Protein AF-A0A8H4MYP6-F1 (afdb_monomer)

pLDDT: mean 86.97, std 16.84, range [40.47, 98.44]

Solvent-accessible surface area (backbone atoms only — not comparable to full-atom values): 4598 Å² total; per-residue (Å²): 52,39,60,96,84,42,90,82,37,60,19,39,91,83,34,32,36,67,98,47,83,100,42,70,63,70,49,70,82,42,55,77,62,86,70,100,60,73,66,65,61,57,34,52,52,39,40,54,53,46,52,52,57,49,52,59,52,50,75,74,43,85,78,83,48,82,72,66,68,68,78,79,115

Organism: NCBI:txid55169

Secondary structure (DSSP, 8-state):
---TT-TT-SB-TTSBBTT-TT-B--SGGG-SS--SS-THHHHHHHHHHHHHHHHHHHHTS----GGGGGGG-

Sequence (73 aa):
MGMDDDPLAVLDKRLRVRGVERLRVADCSVMPLMNQGHTQMPAYGIGERAADLIKEDVKSVPVLRPDSAVAAA

Mean predicted aligned error: 7.9 Å

Structure (mmCIF, N/CA/C/O backbone):
data_AF-A0A8H4MYP6-F1
#
_entry.id   AF-A0A8H4MYP6-F1
#
loop_
_atom_site.group_PDB
_atom_site.id
_atom_site.type_symbol
_atom_site.label_atom_id
_atom_site.label_alt_id
_atom_site.label_comp_id
_atom_site.label_asym_id
_atom_site.label_entity_id
_atom_site.label_seq_id
_atom_site.pdbx_PDB_ins_code
_atom_site.Cartn_x
_atom_site.Cartn_y
_atom_site.Cartn_z
_atom_site.occupancy
_atom_site.B_iso_or_equiv
_atom_site.auth_seq_id
_atom_site.auth_comp_id
_atom_site.auth_asym_id
_atom_site.auth_atom_id
_atom_site.pdbx_PDB_model_num
ATOM 1 N N . MET A 1 1 ? -1.523 -3.793 -5.572 1.00 94.12 1 MET A N 1
ATOM 2 C CA . MET A 1 1 ? -2.830 -3.087 -5.623 1.00 94.12 1 MET A CA 1
ATOM 3 C C . MET A 1 1 ? -3.395 -3.184 -7.030 1.00 94.12 1 MET A C 1
ATOM 5 O O . MET A 1 1 ? -2.603 -3.365 -7.944 1.00 94.12 1 MET A O 1
ATOM 9 N N . GLY A 1 2 ? -4.708 -3.055 -7.219 1.00 92.31 2 GLY A N 1
ATOM 10 C CA . GLY A 1 2 ? -5.320 -3.162 -8.550 1.00 92.31 2 GLY A CA 1
ATOM 11 C C . GLY A 1 2 ? -6.750 -2.630 -8.606 1.00 92.31 2 GLY A C 1
ATOM 12 O O . GLY A 1 2 ? -7.231 -2.044 -7.631 1.00 92.31 2 GLY A O 1
ATOM 13 N N . MET A 1 3 ? -7.401 -2.818 -9.757 1.00 93.31 3 MET A N 1
ATOM 14 C CA . MET A 1 3 ? -8.803 -2.439 -9.969 1.00 93.31 3 MET A CA 1
ATOM 15 C C . MET A 1 3 ? -9.738 -3.223 -9.039 1.00 93.31 3 MET A C 1
ATOM 17 O O . MET A 1 3 ? -9.347 -4.226 -8.444 1.00 93.31 3 MET A O 1
ATOM 21 N N . ASP A 1 4 ? -10.969 -2.740 -8.869 1.00 91.12 4 ASP A N 1
ATOM 22 C CA . ASP A 1 4 ? -11.920 -3.346 -7.929 1.00 91.12 4 ASP A CA 1
ATOM 23 C C . ASP A 1 4 ? -12.463 -4.702 -8.379 1.00 91.12 4 ASP A C 1
ATOM 25 O O . ASP A 1 4 ? -12.842 -5.510 -7.534 1.00 91.12 4 ASP A O 1
ATOM 29 N N . ASP A 1 5 ? -12.438 -4.956 -9.680 1.00 93.81 5 ASP A N 1
ATOM 30 C CA . ASP A 1 5 ? -12.829 -6.197 -10.337 1.00 93.81 5 ASP A CA 1
ATOM 31 C C . ASP A 1 5 ? -11.645 -7.129 -10.645 1.00 93.81 5 ASP A C 1
ATOM 33 O O . ASP A 1 5 ? -11.862 -8.218 -11.171 1.00 93.81 5 ASP A O 1
ATOM 37 N N . ASP A 1 6 ? -10.410 -6.745 -10.302 1.00 95.44 6 ASP A N 1
ATOM 38 C CA . ASP A 1 6 ? -9.231 -7.595 -10.480 1.00 95.44 6 ASP A CA 1
ATOM 39 C C . ASP A 1 6 ? -9.189 -8.682 -9.387 1.00 95.44 6 ASP A C 1
ATOM 41 O O . ASP A 1 6 ? -8.899 -8.373 -8.224 1.00 95.44 6 ASP A O 1
ATOM 45 N N . PRO A 1 7 ? -9.429 -9.966 -9.728 1.00 94.00 7 PRO A N 1
ATOM 46 C CA . PRO A 1 7 ? -9.470 -11.041 -8.742 1.00 94.00 7 PRO A CA 1
ATOM 47 C C . PRO A 1 7 ? -8.094 -11.352 -8.136 1.00 94.00 7 PRO A C 1
ATOM 49 O O . PRO A 1 7 ? -8.024 -12.035 -7.115 1.00 94.00 7 PRO A O 1
ATOM 52 N N . LEU A 1 8 ? -7.001 -10.875 -8.742 1.00 95.50 8 LEU A N 1
ATOM 53 C CA . LEU A 1 8 ? -5.636 -11.068 -8.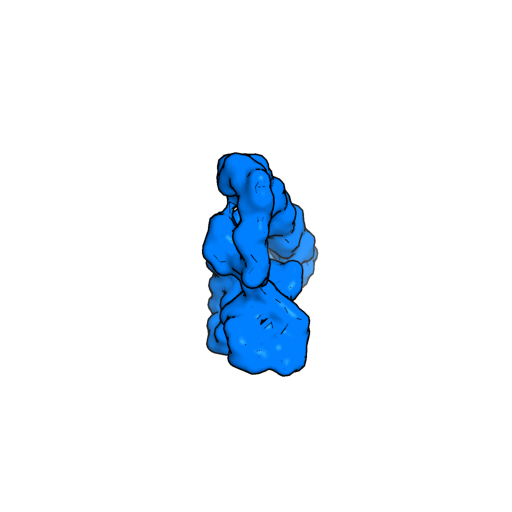250 1.00 95.50 8 LEU A CA 1
ATOM 54 C C . LEU A 1 8 ? -5.150 -9.891 -7.386 1.00 95.50 8 LEU A C 1
ATOM 56 O O . LEU A 1 8 ? -4.102 -9.983 -6.740 1.00 95.50 8 LEU A O 1
ATOM 60 N N . ALA A 1 9 ? -5.896 -8.785 -7.330 1.00 97.00 9 ALA A N 1
ATOM 61 C CA . ALA A 1 9 ? -5.508 -7.615 -6.558 1.00 97.00 9 ALA A CA 1
ATOM 62 C C . ALA A 1 9 ? -5.730 -7.824 -5.052 1.00 97.00 9 ALA A C 1
ATOM 64 O O . ALA A 1 9 ? -6.848 -7.767 -4.558 1.00 97.00 9 ALA A O 1
ATOM 65 N N . VAL A 1 10 ? -4.646 -7.941 -4.281 1.00 97.38 10 VAL A N 1
ATOM 66 C CA . VAL A 1 10 ? -4.717 -8.084 -2.808 1.00 97.38 10 VAL A CA 1
ATOM 67 C C . VAL A 1 10 ? -5.141 -6.787 -2.100 1.00 97.38 10 VAL A C 1
ATOM 69 O O . VAL A 1 10 ? -5.723 -6.817 -1.014 1.00 97.38 10 VAL A O 1
ATOM 72 N N . LEU A 1 11 ? -4.8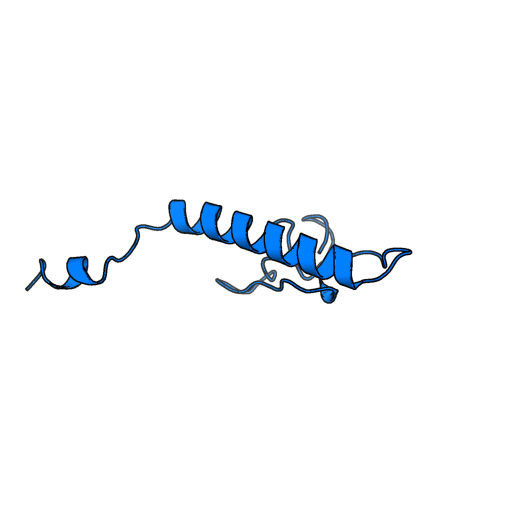55 -5.635 -2.713 1.00 97.94 11 LEU A N 1
ATOM 73 C CA . LEU A 1 11 ? -5.127 -4.311 -2.148 1.00 97.94 11 LEU A CA 1
ATOM 74 C C . LEU A 1 11 ? -6.030 -3.490 -3.066 1.00 97.94 11 LEU A C 1
ATOM 76 O O . LEU A 1 11 ? -5.876 -3.549 -4.292 1.00 97.94 11 LEU A O 1
ATOM 80 N N . ASP A 1 12 ? -6.887 -2.668 -2.466 1.00 95.75 12 ASP A N 1
ATOM 81 C CA . ASP A 1 12 ? -7.636 -1.627 -3.174 1.00 95.75 12 ASP A CA 1
ATOM 82 C C . ASP A 1 12 ? -6.782 -0.372 -3.462 1.00 95.75 12 ASP A C 1
ATOM 84 O O . ASP A 1 12 ? -5.623 -0.250 -3.047 1.00 95.75 12 ASP A O 1
ATOM 88 N N . LYS A 1 13 ? -7.371 0.610 -4.159 1.00 94.88 13 LYS A N 1
ATOM 89 C CA . LYS A 1 13 ? -6.725 1.901 -4.473 1.00 94.88 13 LYS A CA 1
ATOM 90 C C . LYS A 1 13 ? -6.398 2.771 -3.250 1.00 94.88 13 LYS A C 1
ATOM 92 O O . LYS A 1 13 ? -5.712 3.782 -3.387 1.00 94.88 13 LYS A O 1
ATOM 97 N N . ARG A 1 14 ? -6.925 2.432 -2.069 1.00 95.56 14 ARG A N 1
ATOM 98 C CA . ARG A 1 14 ? -6.654 3.104 -0.788 1.00 95.56 14 ARG A CA 1
ATOM 99 C C . ARG A 1 14 ? -5.652 2.320 0.068 1.00 95.56 14 ARG A C 1
ATOM 101 O O . ARG A 1 14 ? -5.500 2.635 1.249 1.00 95.56 14 ARG A O 1
ATOM 108 N N . LEU A 1 15 ? -4.956 1.344 -0.526 1.00 97.44 15 LEU A N 1
ATOM 109 C CA . LEU A 1 15 ? -3.956 0.484 0.115 1.00 97.44 15 LEU A CA 1
ATOM 110 C C . LEU A 1 15 ? -4.531 -0.433 1.207 1.00 97.44 15 LEU A C 1
ATOM 112 O O . LEU A 1 15 ? -3.786 -0.941 2.046 1.00 97.44 15 LEU A O 1
ATOM 116 N N . ARG A 1 16 ? -5.852 -0.640 1.226 1.00 97.12 16 ARG A N 1
ATOM 117 C CA . ARG A 1 16 ? -6.524 -1.508 2.199 1.00 97.12 16 ARG A CA 1
ATOM 118 C C . ARG A 1 16 ? -6.459 -2.950 1.730 1.00 97.12 16 ARG A C 1
ATOM 120 O O . ARG A 1 16 ? -6.632 -3.224 0.542 1.00 97.12 16 ARG A O 1
ATOM 127 N N . VAL A 1 17 ? -6.229 -3.863 2.668 1.00 97.75 17 VAL A N 1
ATOM 128 C CA . VAL A 1 17 ? -6.231 -5.301 2.384 1.00 97.75 17 VAL A CA 1
ATOM 129 C C . VAL A 1 17 ? -7.666 -5.756 2.146 1.00 97.75 17 VAL A C 1
ATOM 131 O O . VAL A 1 17 ? -8.537 -5.559 2.992 1.00 97.75 17 VAL A O 1
ATOM 134 N N . ARG A 1 18 ? -7.930 -6.356 0.982 1.00 96.38 18 ARG A N 1
ATOM 135 C CA . ARG A 1 18 ? -9.272 -6.848 0.658 1.00 96.38 18 ARG A CA 1
ATOM 136 C C . ARG A 1 18 ? -9.657 -7.980 1.615 1.00 96.38 18 ARG A C 1
ATOM 138 O O . ARG A 1 18 ? -8.861 -8.874 1.880 1.00 96.38 18 ARG A O 1
ATOM 145 N N . GLY A 1 19 ? -10.879 -7.926 2.144 1.00 95.56 19 GLY A N 1
ATOM 146 C CA . GLY A 1 19 ? -11.397 -8.924 3.089 1.00 95.56 19 GLY A CA 1
ATOM 147 C C . GLY A 1 19 ? -10.881 -8.800 4.528 1.00 95.56 19 GLY A C 1
ATOM 148 O O . GLY A 1 19 ? -11.261 -9.616 5.362 1.00 95.56 19 GLY A O 1
ATOM 149 N N . VAL A 1 20 ? -10.054 -7.793 4.844 1.00 97.56 20 VAL A N 1
ATOM 150 C CA . VAL A 1 20 ? -9.564 -7.547 6.208 1.00 97.56 20 VAL A CA 1
ATOM 151 C C . VAL A 1 20 ? -9.857 -6.112 6.620 1.00 97.56 20 VAL A C 1
ATOM 153 O O . VAL A 1 20 ? -9.515 -5.151 5.931 1.00 97.56 20 VAL A O 1
ATOM 156 N N . GLU A 1 21 ? -10.474 -5.948 7.782 1.00 93.56 21 GLU A N 1
ATOM 157 C CA . GLU A 1 21 ? -10.787 -4.626 8.306 1.00 93.56 21 GLU A CA 1
ATOM 158 C C . GLU A 1 21 ? -9.567 -3.964 8.949 1.00 93.56 21 GLU A C 1
ATOM 160 O O . GLU A 1 21 ? -8.732 -4.612 9.579 1.00 93.56 21 GLU A O 1
ATOM 165 N N . ARG A 1 22 ? -9.488 -2.632 8.825 1.00 92.75 22 ARG A N 1
ATOM 166 C CA . ARG A 1 22 ? -8.500 -1.778 9.516 1.00 92.75 22 ARG A CA 1
ATOM 167 C C . ARG A 1 22 ? -7.027 -2.151 9.262 1.00 92.75 22 ARG A C 1
ATOM 169 O O . ARG A 1 22 ? -6.163 -1.716 10.018 1.00 92.75 22 ARG A O 1
ATOM 176 N N . LEU A 1 23 ? -6.736 -2.868 8.175 1.00 96.56 23 LEU A N 1
ATOM 177 C CA . LEU A 1 23 ? -5.386 -3.254 7.766 1.00 96.56 23 LEU A CA 1
ATOM 178 C C . LEU A 1 23 ? -5.005 -2.620 6.423 1.00 96.56 23 LEU A C 1
ATOM 180 O O . LEU A 1 23 ? -5.800 -2.579 5.480 1.00 96.56 23 LEU A O 1
ATOM 184 N N . ARG A 1 24 ? -3.766 -2.129 6.340 1.00 97.88 24 ARG A N 1
ATOM 185 C CA . ARG A 1 24 ? -3.160 -1.585 5.117 1.00 97.88 24 ARG A CA 1
ATOM 186 C C . ARG A 1 24 ? -1.743 -2.100 4.951 1.00 97.88 24 ARG A C 1
ATOM 188 O O . ARG A 1 24 ? -1.090 -2.423 5.939 1.00 97.88 24 ARG A O 1
ATOM 195 N N . VAL A 1 25 ? -1.273 -2.095 3.710 1.00 98.19 25 VAL A N 1
ATOM 196 C CA . VAL A 1 25 ? 0.132 -2.329 3.359 1.00 98.19 25 VAL A CA 1
ATOM 197 C C . VAL A 1 25 ? 0.645 -1.086 2.639 1.00 98.19 25 VAL A C 1
ATOM 199 O O . VAL A 1 25 ? -0.001 -0.606 1.713 1.00 98.19 25 VAL A O 1
ATOM 202 N N . ALA A 1 26 ? 1.772 -0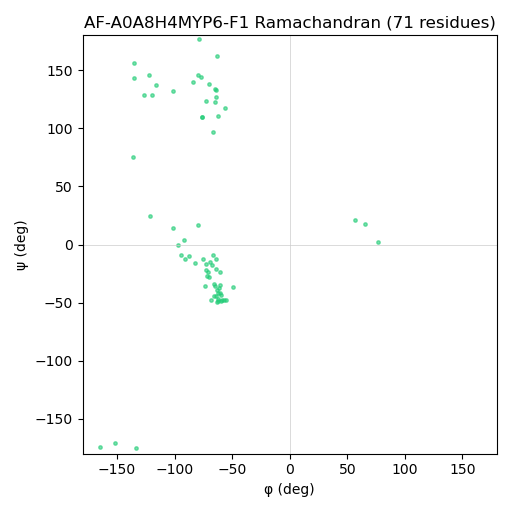.539 3.088 1.00 98.12 26 ALA A N 1
ATOM 203 C CA . ALA A 1 26 ? 2.373 0.678 2.543 1.00 98.12 26 ALA A CA 1
ATOM 204 C C . ALA A 1 26 ? 3.888 0.491 2.395 1.00 98.12 26 ALA A C 1
ATOM 206 O O . ALA A 1 26 ? 4.678 0.973 3.201 1.00 98.12 26 ALA A O 1
ATOM 207 N N . ASP A 1 27 ? 4.277 -0.260 1.372 1.00 96.94 27 ASP A N 1
ATOM 208 C CA . ASP A 1 27 ? 5.663 -0.560 1.020 1.00 96.94 27 ASP A CA 1
ATOM 209 C C . ASP A 1 27 ? 5.780 -0.823 -0.494 1.00 96.94 27 ASP A C 1
ATOM 211 O O . ASP A 1 27 ? 4.828 -0.635 -1.251 1.00 96.94 27 ASP A O 1
ATOM 215 N N . CYS A 1 28 ? 6.938 -1.292 -0.959 1.00 96.50 28 CYS A N 1
ATOM 216 C CA . CYS A 1 28 ? 7.143 -1.626 -2.370 1.00 96.50 28 CYS A CA 1
ATOM 217 C C . CYS A 1 28 ? 6.269 -2.783 -2.890 1.00 96.50 28 CYS A C 1
ATOM 219 O O . CYS A 1 28 ? 6.064 -2.866 -4.100 1.00 96.50 28 CYS A O 1
ATOM 221 N N . SER A 1 29 ? 5.738 -3.658 -2.028 1.00 95.94 29 SER A N 1
ATOM 222 C CA . SER A 1 29 ? 4.910 -4.803 -2.444 1.00 95.94 29 SER A CA 1
ATOM 223 C C . SER A 1 29 ? 3.565 -4.381 -3.039 1.00 95.94 29 SER A C 1
ATOM 225 O O . SER A 1 29 ? 2.920 -5.150 -3.750 1.00 95.94 29 SER A O 1
ATOM 227 N N . VAL A 1 30 ? 3.134 -3.138 -2.794 1.00 96.62 30 VAL A N 1
ATOM 228 C CA . VAL A 1 30 ? 1.864 -2.628 -3.321 1.00 96.62 30 VAL A CA 1
ATOM 229 C C . VAL A 1 30 ? 1.923 -2.345 -4.822 1.00 96.62 30 VAL A C 1
ATOM 231 O O . VAL A 1 30 ? 0.867 -2.299 -5.460 1.00 96.62 30 VAL A O 1
ATOM 234 N N . MET A 1 31 ? 3.123 -2.141 -5.380 1.00 95.44 31 MET A N 1
ATOM 235 C CA . MET A 1 31 ? 3.321 -1.770 -6.781 1.00 95.44 31 MET A CA 1
ATOM 236 C C . MET A 1 31 ? 2.844 -2.902 -7.707 1.00 95.44 31 MET A C 1
ATOM 238 O O . MET A 1 31 ? 3.347 -4.017 -7.598 1.00 95.44 31 MET A O 1
ATOM 242 N N . PRO A 1 32 ? 1.895 -2.653 -8.633 1.00 93.31 32 PRO A N 1
ATOM 243 C CA . PRO A 1 32 ? 1.402 -3.692 -9.541 1.00 93.31 32 PRO A CA 1
ATOM 244 C C . PRO A 1 32 ? 2.446 -4.099 -10.587 1.00 93.31 32 PRO A C 1
ATOM 246 O O . PRO A 1 32 ? 2.434 -5.224 -11.072 1.00 93.31 32 PRO A O 1
ATOM 249 N N . LEU A 1 33 ? 3.344 -3.176 -10.933 1.00 92.88 33 LEU A N 1
ATOM 250 C CA . LEU A 1 33 ? 4.450 -3.380 -11.856 1.00 92.88 33 LEU A CA 1
ATOM 251 C C . LEU A 1 33 ? 5.711 -2.767 -11.255 1.00 92.88 33 LEU A C 1
ATOM 253 O O . LEU A 1 33 ? 5.656 -1.710 -10.621 1.00 92.88 33 LEU A O 1
ATOM 257 N N . MET A 1 34 ? 6.847 -3.423 -11.481 1.00 90.12 34 MET A N 1
ATOM 258 C CA . MET A 1 34 ? 8.150 -2.923 -11.052 1.00 90.12 34 MET A CA 1
ATOM 259 C C . MET A 1 34 ? 8.477 -1.613 -11.767 1.00 90.12 34 MET A C 1
ATOM 261 O O . MET A 1 34 ? 8.340 -1.494 -12.985 1.00 90.12 34 MET A O 1
ATOM 265 N N . ASN A 1 35 ? 8.934 -0.624 -11.005 1.00 89.44 35 ASN A N 1
ATOM 266 C CA . ASN A 1 35 ? 9.424 0.621 -11.570 1.00 89.44 35 ASN A CA 1
ATOM 267 C C . ASN A 1 35 ? 10.844 0.419 -12.140 1.00 89.44 35 ASN A C 1
ATOM 269 O O . ASN A 1 35 ? 11.667 -0.269 -11.548 1.00 89.44 35 ASN A O 1
ATOM 273 N N . GLN A 1 36 ? 11.169 1.084 -13.251 1.00 92.19 36 GLN A N 1
ATOM 274 C CA . GLN A 1 36 ? 12.472 0.961 -13.935 1.00 92.19 36 GLN A CA 1
ATOM 275 C C . GLN A 1 36 ? 13.607 1.779 -13.279 1.00 92.19 36 GLN A C 1
ATOM 277 O O . GLN A 1 36 ? 14.620 2.067 -13.908 1.00 92.19 36 GLN A O 1
ATOM 282 N N . GLY A 1 37 ? 13.430 2.207 -12.028 1.00 91.81 37 GLY A N 1
ATOM 283 C CA . GLY A 1 37 ? 14.372 3.061 -11.299 1.00 91.81 37 GLY A CA 1
ATOM 284 C C . GLY A 1 37 ? 14.618 2.548 -9.885 1.00 91.81 37 GLY A C 1
ATOM 285 O O . GLY A 1 37 ? 14.094 1.511 -9.485 1.00 91.81 37 GLY A O 1
ATOM 286 N N . HIS A 1 38 ? 15.382 3.292 -9.086 1.00 95.75 38 HIS A N 1
ATOM 287 C CA . HIS A 1 38 ? 15.653 2.877 -7.711 1.00 95.75 38 HIS A CA 1
ATOM 288 C C . HIS A 1 38 ? 14.361 2.848 -6.883 1.00 95.75 38 HIS A C 1
ATOM 290 O O . HIS A 1 38 ? 13.652 3.850 -6.799 1.00 95.75 38 HIS A O 1
ATOM 296 N N . THR A 1 39 ? 14.082 1.722 -6.222 1.00 95.44 39 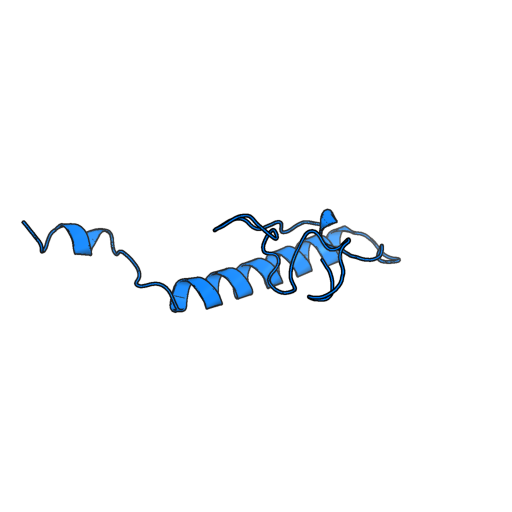THR A N 1
ATOM 297 C CA . THR A 1 39 ? 12.854 1.487 -5.432 1.00 95.44 39 THR A CA 1
ATOM 298 C C . THR A 1 39 ? 12.731 2.366 -4.184 1.00 95.44 39 THR A C 1
ATOM 300 O O . THR A 1 39 ? 11.671 2.433 -3.571 1.00 95.44 39 THR A O 1
ATOM 303 N N . GLN A 1 40 ? 13.786 3.099 -3.829 1.00 96.94 40 GLN A N 1
ATOM 304 C CA . GLN A 1 40 ? 13.786 4.022 -2.699 1.00 96.94 40 GLN A CA 1
ATOM 305 C C . GLN A 1 40 ? 12.789 5.169 -2.920 1.00 96.94 40 GLN A C 1
ATOM 307 O O . GLN A 1 40 ? 12.019 5.507 -2.027 1.00 96.94 40 GLN A O 1
ATOM 312 N N . MET A 1 41 ? 12.771 5.750 -4.123 1.00 95.88 41 MET A N 1
ATOM 313 C CA . MET A 1 41 ? 11.863 6.849 -4.452 1.00 95.88 41 MET A CA 1
ATOM 314 C C . MET A 1 41 ? 10.378 6.442 -4.392 1.00 95.88 41 MET A C 1
ATOM 316 O O . MET A 1 41 ? 9.616 7.143 -3.724 1.00 95.88 41 MET A O 1
ATOM 320 N N . PRO A 1 42 ? 9.931 5.331 -5.018 1.00 95.75 42 PRO A N 1
ATOM 321 C CA . PRO A 1 42 ? 8.551 4.892 -4.868 1.00 95.75 42 PRO A CA 1
ATOM 322 C C . PRO A 1 42 ? 8.230 4.459 -3.436 1.00 95.75 42 PRO A C 1
ATOM 324 O O . PRO A 1 42 ? 7.125 4.748 -2.998 1.00 95.75 42 PRO A O 1
ATOM 327 N N . ALA A 1 43 ? 9.160 3.864 -2.675 1.00 97.50 43 ALA A N 1
ATOM 328 C CA . ALA A 1 43 ? 8.917 3.547 -1.264 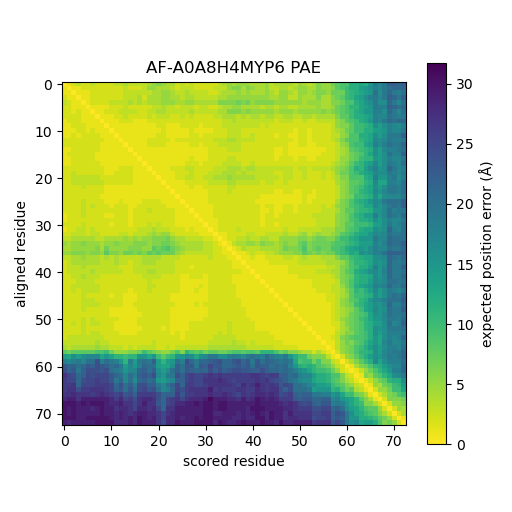1.00 97.50 43 ALA A CA 1
ATOM 329 C C . ALA A 1 43 ? 8.539 4.801 -0.456 1.00 97.50 43 ALA A C 1
ATOM 331 O O . ALA A 1 43 ? 7.527 4.797 0.246 1.00 97.50 43 ALA A O 1
ATOM 332 N N . TYR A 1 44 ? 9.296 5.895 -0.613 1.00 98.00 44 TYR A N 1
ATOM 333 C CA . TYR A 1 44 ? 8.956 7.171 0.020 1.00 98.00 44 TYR A CA 1
ATOM 334 C C . TYR A 1 44 ? 7.614 7.721 -0.476 1.00 98.00 44 TYR A C 1
ATOM 336 O O . TYR A 1 44 ? 6.765 8.073 0.338 1.00 98.00 44 TYR A O 1
ATOM 344 N N . GLY A 1 45 ? 7.378 7.736 -1.792 1.00 97.00 45 GLY A N 1
ATOM 345 C CA . GLY A 1 45 ? 6.120 8.236 -2.362 1.00 97.00 45 GLY A CA 1
ATOM 346 C C . GLY A 1 45 ? 4.882 7.446 -1.917 1.00 97.00 45 GLY A C 1
ATOM 347 O O . GLY A 1 45 ? 3.832 8.033 -1.655 1.00 97.00 45 GLY A O 1
ATOM 348 N N . ILE A 1 46 ? 5.001 6.122 -1.785 1.00 97.94 46 ILE A N 1
ATOM 349 C CA . ILE A 1 46 ? 3.945 5.243 -1.267 1.00 97.94 46 ILE A CA 1
ATOM 350 C C . ILE A 1 46 ? 3.672 5.557 0.204 1.00 97.94 46 ILE A C 1
ATOM 352 O O . ILE A 1 46 ? 2.508 5.675 0.584 1.00 97.94 46 ILE A O 1
ATOM 356 N N . GLY A 1 47 ? 4.720 5.732 1.015 1.00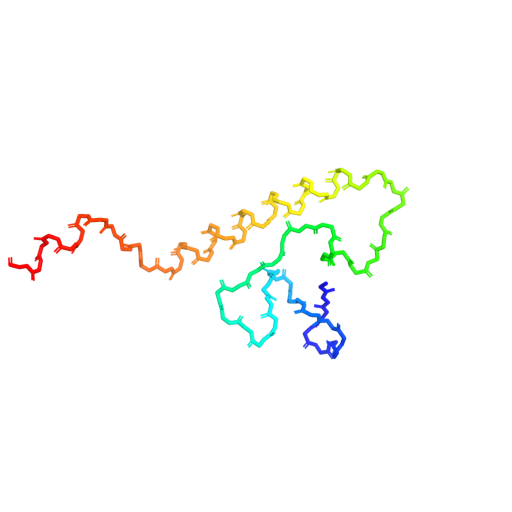 98.25 47 GLY A N 1
ATOM 357 C CA . GLY A 1 47 ? 4.592 6.112 2.422 1.00 98.25 47 GLY A CA 1
ATOM 358 C C . GLY A 1 47 ? 3.878 7.453 2.607 1.00 98.25 47 GLY A C 1
ATOM 359 O O . GLY A 1 47 ? 2.910 7.531 3.365 1.00 98.25 47 GLY A O 1
ATOM 360 N N . GLU A 1 48 ? 4.288 8.480 1.858 1.00 98.44 48 GLU A N 1
ATOM 361 C CA . GLU A 1 48 ? 3.640 9.800 1.872 1.00 98.44 48 GLU A CA 1
ATOM 362 C C . GLU A 1 48 ? 2.163 9.702 1.473 1.00 98.44 48 GLU A C 1
ATOM 364 O O . GLU A 1 48 ? 1.273 10.171 2.189 1.00 98.44 48 GLU A O 1
ATOM 369 N N . ARG A 1 49 ? 1.863 8.990 0.377 1.00 97.25 49 ARG A N 1
ATOM 370 C CA . ARG A 1 49 ? 0.476 8.807 -0.061 1.00 97.25 49 ARG A CA 1
ATOM 371 C C . ARG A 1 49 ? -0.356 8.034 0.961 1.00 97.25 49 ARG A C 1
ATOM 373 O O . ARG A 1 49 ? -1.524 8.363 1.171 1.00 97.25 49 ARG A O 1
ATOM 380 N N . ALA A 1 50 ? 0.217 7.016 1.600 1.00 98.00 50 ALA A N 1
ATOM 381 C CA . ALA A 1 50 ? -0.455 6.256 2.645 1.00 98.00 50 ALA A CA 1
ATOM 382 C C . ALA A 1 50 ? -0.795 7.143 3.850 1.00 98.00 50 ALA A C 1
ATOM 384 O O . ALA A 1 50 ? -1.912 7.057 4.363 1.00 98.00 50 ALA A O 1
ATOM 385 N N . ALA A 1 51 ? 0.120 8.024 4.267 1.00 97.31 51 ALA A N 1
ATOM 386 C CA . ALA A 1 51 ? -0.114 8.961 5.362 1.00 97.31 51 ALA A CA 1
ATOM 387 C C . ALA A 1 51 ? -1.301 9.893 5.072 1.00 97.31 51 ALA A C 1
ATOM 389 O O . ALA A 1 51 ? -2.163 10.070 5.938 1.00 97.31 51 ALA A O 1
ATOM 390 N N . ASP A 1 52 ? -1.402 10.424 3.852 1.00 97.31 52 ASP A N 1
ATOM 391 C CA . ASP A 1 52 ? -2.543 11.244 3.432 1.00 97.31 52 ASP A CA 1
ATOM 392 C C . ASP A 1 52 ? -3.859 10.461 3.462 1.00 97.31 52 ASP A C 1
ATOM 394 O O . ASP A 1 52 ? -4.830 10.903 4.079 1.00 97.31 52 ASP A O 1
ATOM 398 N N . LEU A 1 53 ? -3.883 9.256 2.884 1.00 96.25 53 LEU A N 1
ATOM 399 C CA . LEU A 1 53 ? -5.065 8.387 2.885 1.00 96.25 53 LEU A CA 1
ATOM 400 C C . LEU A 1 53 ? -5.506 8.004 4.307 1.00 96.25 53 LEU A C 1
ATOM 402 O O . LEU A 1 53 ? -6.696 7.833 4.574 1.00 96.25 53 LEU A O 1
ATOM 406 N N . ILE A 1 54 ? -4.562 7.822 5.234 1.00 95.19 54 ILE A N 1
ATOM 407 C CA . ILE A 1 54 ? -4.865 7.557 6.647 1.00 95.19 54 ILE A CA 1
ATOM 408 C C . ILE A 1 54 ? -5.472 8.803 7.293 1.00 95.19 54 ILE A C 1
ATOM 410 O O . ILE A 1 54 ? -6.513 8.695 7.935 1.00 95.19 54 ILE A O 1
ATOM 414 N N . LYS A 1 55 ? -4.877 9.986 7.098 1.00 94.44 55 LYS A N 1
ATOM 415 C CA . LYS A 1 55 ? -5.406 11.248 7.643 1.00 94.44 55 LYS A CA 1
ATOM 416 C C . LYS A 1 55 ? -6.809 11.559 7.117 1.00 94.44 55 LYS A C 1
ATOM 418 O O . LYS A 1 55 ? -7.653 11.992 7.897 1.00 94.44 55 LYS A O 1
ATOM 423 N N . GLU A 1 56 ? -7.062 11.343 5.826 1.00 93.94 56 GLU A N 1
ATOM 424 C CA . GLU A 1 56 ? -8.391 11.476 5.210 1.00 93.94 56 GLU A CA 1
ATOM 425 C C . GLU A 1 56 ? -9.428 10.599 5.925 1.00 93.94 56 GLU A C 1
ATOM 427 O O . GLU A 1 56 ? -10.495 11.080 6.301 1.00 93.94 56 GLU A O 1
ATOM 432 N N . ASP A 1 57 ? -9.091 9.331 6.166 1.00 88.88 57 ASP A N 1
ATOM 433 C CA . ASP A 1 57 ? -10.010 8.381 6.791 1.00 88.88 57 ASP A CA 1
ATOM 434 C C . ASP A 1 57 ? -10.188 8.652 8.292 1.00 88.88 57 ASP A C 1
ATOM 436 O O . ASP A 1 57 ? -11.296 8.542 8.807 1.00 88.88 57 ASP A O 1
ATOM 440 N N . VAL A 1 58 ? -9.142 9.079 9.007 1.00 82.56 58 VAL A N 1
ATOM 441 C CA . VAL A 1 58 ? -9.246 9.453 10.430 1.00 82.56 58 VAL A CA 1
ATOM 442 C C . VAL A 1 58 ? -10.134 10.681 10.621 1.00 82.56 58 VAL A C 1
ATOM 444 O O . VAL A 1 58 ? -10.896 10.717 11.579 1.00 82.56 58 VAL A O 1
ATOM 447 N N . LYS A 1 59 ? -10.121 11.658 9.703 1.00 67.88 59 LYS A N 1
ATOM 448 C CA . LYS A 1 59 ? -11.058 12.799 9.756 1.00 67.88 59 LYS A CA 1
ATOM 449 C C . LYS A 1 59 ? -12.527 12.370 9.663 1.00 67.88 59 LYS A C 1
ATOM 451 O O . LYS A 1 59 ? -13.392 13.114 10.112 1.00 67.88 59 LYS A O 1
ATOM 456 N N . SER A 1 60 ? -12.806 11.199 9.088 1.00 59.09 60 SER A N 1
ATOM 457 C CA . SER A 1 60 ? -14.160 10.637 8.988 1.00 59.09 60 SER A CA 1
ATOM 458 C C . SER A 1 60 ? -14.582 9.799 10.202 1.00 59.09 60 SER A C 1
ATOM 460 O O . SER A 1 60 ? -15.757 9.465 10.330 1.00 59.09 60 SER A O 1
ATOM 462 N N . VAL A 1 61 ? -13.653 9.483 11.111 1.00 54.34 61 VAL A N 1
ATOM 463 C CA . VAL A 1 61 ? -13.927 8.749 12.353 1.00 54.34 61 VAL A CA 1
ATOM 464 C C . VAL A 1 61 ? -13.983 9.754 13.510 1.00 54.34 61 VAL A C 1
ATOM 466 O O . VAL A 1 61 ? -13.078 10.582 13.624 1.00 54.34 61 VAL A O 1
ATOM 469 N N . PRO A 1 62 ? -14.997 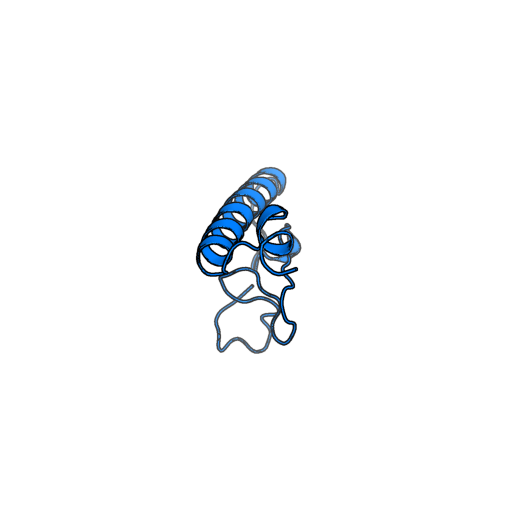9.714 14.397 1.00 52.69 62 PRO A N 1
ATOM 470 C CA . PRO A 1 62 ? -15.000 10.552 15.589 1.00 52.69 62 PRO A CA 1
ATOM 471 C C . PRO A 1 62 ? -13.720 10.289 16.385 1.00 52.69 62 PRO A C 1
ATOM 473 O O . PRO A 1 62 ? -13.467 9.164 16.816 1.00 52.69 62 PRO A O 1
ATOM 476 N N . VAL A 1 63 ? -12.883 11.314 16.545 1.00 61.34 63 VAL A N 1
ATOM 477 C CA . VAL A 1 63 ? -11.669 11.211 17.354 1.00 61.34 63 VAL A CA 1
ATOM 478 C C . VAL A 1 63 ? -12.104 10.920 18.786 1.00 61.34 63 VAL A C 1
ATOM 480 O O . VAL A 1 63 ? -12.658 11.801 19.445 1.00 61.34 63 VAL A O 1
ATOM 483 N N . LEU A 1 64 ? -11.838 9.709 19.283 1.00 60.19 64 LEU A N 1
ATOM 484 C CA . LEU A 1 64 ? -11.874 9.456 20.718 1.00 60.19 64 LEU A CA 1
ATOM 485 C C . LEU A 1 64 ? -10.719 10.260 21.320 1.00 60.19 64 LEU A C 1
ATOM 487 O O . LEU A 1 64 ? -9.555 9.864 21.249 1.00 60.19 64 LEU A O 1
ATOM 491 N N . ARG A 1 65 ? -11.022 11.454 21.832 1.00 59.69 65 ARG A N 1
ATOM 492 C CA . ARG A 1 65 ? -10.046 12.222 22.605 1.00 59.69 65 ARG A CA 1
ATOM 493 C C . ARG A 1 65 ? -9.852 11.486 23.932 1.00 59.69 65 ARG A C 1
ATOM 495 O O . ARG A 1 65 ? -10.862 11.075 24.502 1.00 59.69 65 ARG A O 1
ATOM 502 N N . PRO A 1 66 ? -8.626 11.344 24.455 1.00 57.94 66 PRO A N 1
ATOM 503 C CA . PRO A 1 66 ? -8.404 10.772 25.787 1.00 57.94 66 PRO A CA 1
ATOM 504 C C . PRO A 1 66 ? -9.302 11.432 26.849 1.00 57.94 66 PRO A C 1
ATOM 506 O O . PRO A 1 66 ? -9.893 10.756 27.685 1.00 57.94 66 PRO A O 1
ATOM 509 N N . ASP A 1 67 ? -9.522 12.740 26.707 1.00 59.78 67 ASP A N 1
ATOM 510 C CA . ASP A 1 67 ? -10.341 13.556 27.609 1.00 59.78 67 ASP A CA 1
ATOM 511 C C . ASP A 1 67 ? -11.855 13.296 27.484 1.00 59.78 67 ASP A C 1
ATOM 513 O O . ASP A 1 67 ? -12.626 13.652 28.371 1.00 59.78 67 ASP A O 1
ATOM 517 N N . SER A 1 68 ? -12.310 12.659 26.397 1.00 54.72 68 SER A N 1
ATOM 518 C CA . SER A 1 68 ? -13.736 12.352 26.186 1.00 54.72 68 SER A CA 1
ATOM 519 C C . SER A 1 68 ? -14.245 11.183 27.033 1.00 54.72 68 SER A C 1
ATOM 521 O O . SER A 1 68 ? -15.454 11.023 27.167 1.00 54.72 68 SER A O 1
ATOM 523 N N . ALA A 1 69 ? -13.349 10.410 27.656 1.00 53.47 69 ALA A N 1
ATOM 524 C CA . ALA A 1 69 ? -13.718 9.354 28.597 1.00 53.47 69 ALA A CA 1
ATOM 525 C C . ALA A 1 69 ? -13.995 9.874 30.024 1.00 53.47 69 ALA A C 1
ATOM 527 O O . ALA A 1 69 ? -14.601 9.162 30.816 1.00 53.47 69 ALA A O 1
ATOM 528 N N . VAL A 1 70 ? -13.584 11.105 30.362 1.00 51.94 70 VAL A N 1
ATOM 529 C CA . VAL A 1 70 ? -13.704 11.657 31.730 1.00 51.94 70 VAL A CA 1
ATOM 530 C C . VAL A 1 70 ? -15.022 12.419 31.949 1.00 51.94 70 VAL A C 1
ATOM 532 O O . VAL A 1 70 ? -15.393 12.696 33.081 1.00 51.94 70 VAL A O 1
ATOM 535 N N . ALA A 1 71 ? -15.777 12.723 30.889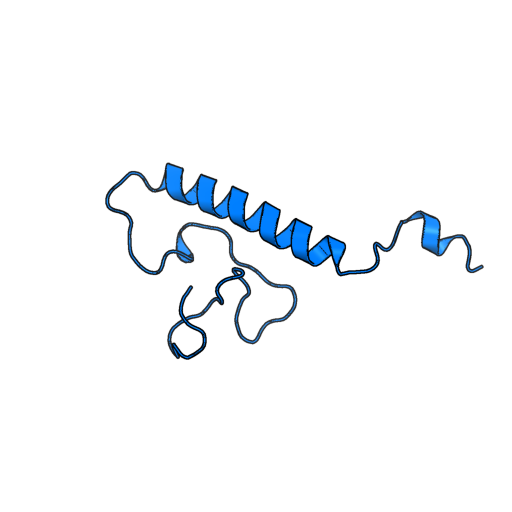 1.00 44.81 71 ALA A N 1
ATOM 536 C CA . ALA A 1 71 ? -17.051 13.449 30.987 1.00 44.81 71 ALA A CA 1
ATOM 537 C C . ALA A 1 71 ? -18.296 12.542 31.120 1.00 44.81 71 ALA A C 1
ATOM 539 O O . ALA A 1 71 ? -19.416 13.047 31.104 1.00 44.81 71 ALA A O 1
ATOM 540 N N . ALA A 1 72 ? -18.117 11.219 31.213 1.00 44.34 72 ALA A N 1
ATOM 541 C CA . ALA A 1 72 ? -19.207 10.237 31.273 1.00 44.34 72 ALA A CA 1
ATOM 542 C C . ALA A 1 72 ? -19.181 9.360 32.544 1.00 44.34 72 ALA A C 1
ATOM 544 O O . ALA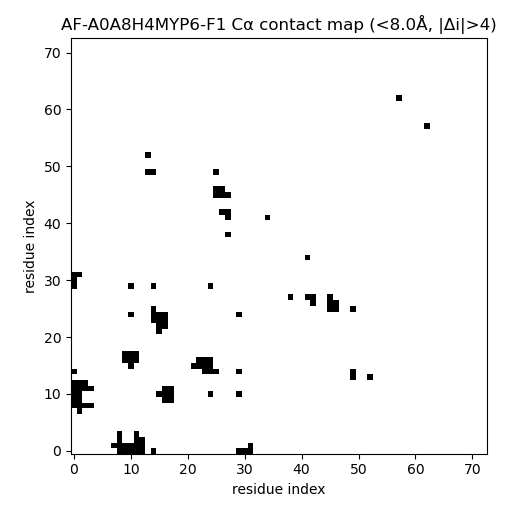 A 1 72 ? -19.714 8.250 32.527 1.00 44.34 72 ALA A O 1
ATOM 545 N N . ALA A 1 73 ? -18.567 9.852 33.624 1.00 40.47 73 ALA A N 1
ATOM 546 C CA . ALA A 1 73 ? -18.609 9.253 34.958 1.00 40.47 73 ALA A CA 1
ATOM 547 C C . ALA A 1 73 ? -19.214 10.237 35.964 1.00 40.47 73 ALA A C 1
ATOM 549 O O . ALA A 1 73 ? -18.867 11.438 35.880 1.00 40.47 73 ALA A O 1
#

Radius of gyration: 16.36 Å; Cα contacts (8 Å, |Δi|>4): 57; chains: 1; bounding box: 35×25×49 Å

InterPro domains:
  IPR007867 Glucose-methanol-choline oxidoreductase, C-terminal [PF05199] (1-47)
  IPR012132 Glucose-methanol-choline oxidoreductase [PTHR11552] (1-59)
  IPR036188 FAD/NAD(P)-binding domain superfamily [G3DSA:3.50.50.60] (1-58)
  IPR036188 FAD/NAD(P)-binding domain superfamily [SSF51905] (1-58)

Foldseek 3Di:
DDDPPPPPQQADPLQAGPPDPPDGDQALVNDPDDDPDDRVVVSVVSVVSNVVSVVVVVVVDPPPDVCVVVVPD